Protein AF-A0A091DVN7-F1 (afdb_monomer_lite)

Radius of gyration: 21.63 Å; chains: 1; bounding box: 46×26×59 Å

pLDDT: mean 76.1, std 12.46, range [51.66, 95.12]

Foldseek 3Di:
DDPVQLLVQCADPPNLVSPQVSCCVVPVDHDDSVRSQVVQVVQVPVPPSGAHSVSVVVVVVVVVPVPPPPDPDPDPDQDPVNVVVVVVVVD

Organism: Fukomys damarensis (NCBI:txid885580)

Secondary structure (DSSP, 8-state):
--HHHHHHHHTSSSHHHHHHHHHHHHHS----HHHHHHHHHHH-SS-SSS--HHHHHHHHHHHHHTT--S---S-SSPPHHHHHHHHHH--

InterPro domains:
  IPR002048 EF-hand domain [PF13499] (18-61)
  IPR002048 EF-hand domain [PS50222] (31-66)
  IPR011992 EF-hand domain pair [SSF47473] (17-60)
  IPR018247 EF-Hand 1, calcium-binding site [PS00018] (44-56)
  IPR039800 Calcium uptake protein 1/2/3 [PTHR12294] (16-90)

Sequence (91 aa):
MTPYDFILAVTTDEPKYEFKRAVYVATGLKLSPHLVNTVFKIFDVDKDDQLSYKEFIGIMKDRLHRGFRGYKTVQKYPTFKSCLKKELHSR

Structure (mmCIF, N/CA/C/O backbone):
data_AF-A0A091DVN7-F1
#
_entry.id   AF-A0A091DVN7-F1
#
loop_
_atom_site.group_PDB
_atom_site.id
_atom_site.type_symbol
_atom_site.label_atom_id
_atom_site.label_alt_id
_atom_site.label_comp_id
_atom_site.label_asym_id
_atom_site.label_entity_id
_atom_site.label_seq_id
_atom_site.pdbx_PDB_ins_code
_atom_site.Cartn_x
_atom_site.Cartn_y
_atom_site.Cartn_z
_atom_site.occupancy
_atom_site.B_iso_or_equiv
_atom_site.auth_seq_id
_atom_site.auth_comp_id
_atom_site.auth_asym_id
_atom_site.auth_atom_id
_atom_site.pdbx_PDB_model_num
ATOM 1 N N . MET A 1 1 ? -7.269 14.175 1.863 1.00 55.41 1 MET A N 1
ATOM 2 C CA . MET A 1 1 ? -6.220 13.148 1.997 1.00 55.41 1 MET A CA 1
ATOM 3 C C . MET A 1 1 ? -5.364 13.225 0.754 1.00 55.41 1 MET A C 1
ATOM 5 O O . MET A 1 1 ? -5.879 13.014 -0.339 1.00 55.41 1 MET A O 1
ATOM 9 N N . THR A 1 2 ? -4.121 13.662 0.903 1.00 73.06 2 THR A N 1
ATOM 10 C CA . THR A 1 2 ? -3.168 13.721 -0.205 1.00 73.06 2 THR A CA 1
ATOM 11 C C . THR A 1 2 ? -2.634 12.312 -0.507 1.00 73.06 2 THR A C 1
ATOM 13 O O . THR A 1 2 ? -2.727 11.425 0.346 1.00 73.06 2 THR A O 1
ATOM 16 N N . PRO A 1 3 ? -2.061 12.063 -1.698 1.00 69.44 3 PRO A N 1
ATOM 17 C CA . PRO A 1 3 ? -1.407 10.787 -1.997 1.00 69.44 3 PRO A CA 1
ATOM 18 C C . PRO A 1 3 ? -0.288 10.428 -1.004 1.00 69.44 3 PRO A C 1
ATOM 20 O O . PRO A 1 3 ? -0.094 9.253 -0.705 1.00 69.44 3 PRO A O 1
ATOM 23 N N . TYR A 1 4 ? 0.408 11.433 -0.460 1.00 64.44 4 TYR A N 1
ATOM 24 C CA . TYR A 1 4 ? 1.444 11.248 0.558 1.00 64.44 4 TYR A CA 1
ATOM 25 C C . TYR A 1 4 ? 0.866 10.773 1.894 1.00 64.44 4 TYR A C 1
ATOM 27 O O . TYR A 1 4 ? 1.438 9.873 2.503 1.00 64.44 4 TYR A O 1
ATOM 35 N N . ASP A 1 5 ? -0.296 11.297 2.299 1.00 65.50 5 ASP A N 1
ATOM 36 C CA . ASP A 1 5 ? -0.982 10.850 3.519 1.00 65.50 5 ASP A CA 1
ATOM 37 C C . ASP A 1 5 ? -1.399 9.376 3.418 1.00 65.50 5 ASP A C 1
ATOM 39 O O . ASP A 1 5 ? -1.288 8.637 4.390 1.00 65.50 5 ASP A O 1
ATOM 43 N N . PHE A 1 6 ? -1.842 8.930 2.233 1.00 66.44 6 PHE A N 1
ATOM 44 C CA . PHE A 1 6 ? -2.201 7.527 1.991 1.00 66.44 6 PHE A CA 1
ATOM 45 C C . PHE A 1 6 ? -0.983 6.613 2.148 1.00 66.44 6 PHE A C 1
ATOM 47 O O . PHE A 1 6 ? -1.060 5.570 2.787 1.00 66.44 6 PHE A O 1
ATOM 54 N N . ILE A 1 7 ? 0.143 6.998 1.550 1.00 66.25 7 ILE A N 1
ATOM 55 C CA . ILE A 1 7 ? 1.375 6.210 1.587 1.00 66.25 7 ILE A CA 1
ATOM 56 C C . ILE A 1 7 ? 1.906 6.099 3.015 1.00 66.25 7 ILE A C 1
ATOM 58 O O . ILE A 1 7 ? 2.213 4.994 3.449 1.00 66.25 7 ILE A O 1
ATOM 62 N N . LEU A 1 8 ? 1.979 7.221 3.737 1.00 65.75 8 LEU A N 1
ATOM 63 C CA . LEU A 1 8 ? 2.500 7.243 5.100 1.00 65.75 8 LEU A CA 1
ATOM 64 C C . LEU A 1 8 ? 1.657 6.352 6.017 1.00 65.75 8 LEU A C 1
ATOM 66 O O . LEU A 1 8 ? 2.210 5.565 6.776 1.00 65.75 8 LEU A O 1
ATOM 70 N N . ALA A 1 9 ? 0.331 6.431 5.878 1.00 63.50 9 ALA A N 1
ATOM 71 C CA . ALA A 1 9 ? -0.626 5.624 6.621 1.00 63.50 9 ALA A CA 1
ATOM 72 C C . ALA A 1 9 ? -0.368 4.115 6.439 1.00 63.50 9 ALA A C 1
ATOM 74 O O . ALA A 1 9 ? -0.338 3.369 7.407 1.00 63.50 9 ALA A O 1
ATOM 75 N N . VAL A 1 10 ? -0.100 3.648 5.218 1.00 63.41 10 VAL A N 1
ATOM 76 C CA . VAL A 1 10 ? 0.131 2.213 4.961 1.00 63.41 10 VAL A CA 1
ATOM 77 C C . VAL A 1 10 ? 1.471 1.704 5.524 1.00 63.41 10 VAL A C 1
ATOM 79 O O . VAL A 1 10 ? 1.640 0.497 5.659 1.00 63.41 10 VAL A O 1
ATOM 82 N N . THR A 1 11 ? 2.399 2.597 5.888 1.00 60.75 11 THR A N 1
ATOM 83 C CA . THR A 1 11 ? 3.778 2.257 6.292 1.00 60.75 11 THR A CA 1
ATOM 84 C C . THR A 1 11 ? 4.103 2.455 7.786 1.00 60.75 11 THR A C 1
ATOM 86 O O . THR A 1 11 ? 5.276 2.406 8.144 1.00 60.75 11 THR A O 1
ATOM 89 N N . THR A 1 12 ? 3.123 2.731 8.659 1.00 63.53 12 THR A N 1
ATOM 90 C CA . THR A 1 12 ? 3.327 2.905 10.121 1.00 63.53 12 THR A CA 1
ATOM 91 C C . THR A 1 12 ? 3.102 1.610 10.913 1.00 63.53 12 THR A C 1
ATOM 93 O O . THR A 1 12 ? 2.571 0.653 10.364 1.00 63.53 12 THR A O 1
ATOM 96 N N . ASP A 1 13 ? 3.444 1.606 12.215 1.00 56.22 13 ASP A N 1
ATOM 97 C CA . ASP A 1 13 ? 3.335 0.468 13.161 1.00 56.22 13 ASP A CA 1
ATOM 98 C C . ASP A 1 13 ? 1.943 -0.207 13.239 1.00 56.22 13 ASP A C 1
ATOM 100 O O . ASP A 1 13 ? 1.830 -1.331 13.719 1.00 56.22 13 ASP A O 1
ATOM 104 N N . GLU A 1 14 ? 0.884 0.430 12.721 1.00 67.06 14 GLU A N 1
ATOM 105 C CA . GLU A 1 14 ? -0.468 -0.144 12.590 1.00 67.06 14 GLU A CA 1
ATOM 106 C C . GLU A 1 14 ? -0.928 -0.208 11.114 1.00 67.06 14 GLU A C 1
ATOM 108 O O . GLU A 1 14 ? -1.964 0.363 10.731 1.00 67.06 14 GLU A O 1
ATOM 113 N N . PRO A 1 15 ? -0.194 -0.926 10.242 1.00 70.81 15 PRO A N 1
ATOM 114 C CA . PRO A 1 15 ? -0.302 -0.760 8.792 1.00 70.81 15 PRO A CA 1
ATOM 115 C C . PRO A 1 15 ? -1.649 -1.259 8.250 1.00 70.81 15 PRO A C 1
ATOM 117 O O . PRO A 1 15 ? -2.198 -0.714 7.291 1.00 70.81 15 PRO A O 1
ATOM 120 N N . LYS A 1 16 ? -2.251 -2.269 8.893 1.00 77.88 16 LYS A N 1
ATOM 121 C CA . LYS A 1 16 ? -3.542 -2.853 8.481 1.00 77.88 16 LYS A CA 1
ATOM 122 C C . LYS A 1 16 ? -4.725 -1.933 8.801 1.00 77.88 16 LYS A C 1
ATOM 124 O O . LYS A 1 16 ? -5.670 -1.854 8.007 1.00 77.88 16 LYS A O 1
ATOM 129 N N . TYR A 1 17 ? -4.693 -1.237 9.941 1.00 83.31 17 TYR A N 1
ATOM 130 C CA . TYR A 1 17 ? -5.738 -0.279 10.318 1.00 83.31 17 TYR A CA 1
ATOM 131 C C . TYR A 1 17 ? -5.708 0.939 9.398 1.00 83.31 17 TYR A C 1
ATOM 133 O O . TYR A 1 17 ? -6.734 1.323 8.827 1.00 83.31 17 TYR A O 1
ATOM 141 N N . GLU A 1 18 ? -4.522 1.500 9.203 1.00 81.69 18 GLU A N 1
ATOM 142 C CA . GLU A 1 18 ? -4.346 2.683 8.380 1.00 81.69 18 GLU A CA 1
ATOM 143 C C . GLU A 1 18 ? -4.584 2.391 6.891 1.00 81.69 18 GLU A C 1
ATOM 145 O O . GLU A 1 18 ? -5.289 3.155 6.233 1.00 81.69 18 GLU A O 1
ATOM 150 N N . PHE A 1 19 ? -4.176 1.228 6.369 1.00 83.38 19 PHE A N 1
ATOM 151 C CA . PHE A 1 19 ? -4.583 0.782 5.029 1.00 83.38 19 PHE A CA 1
ATOM 152 C C . PHE A 1 19 ? -6.108 0.719 4.879 1.00 83.38 19 PHE A C 1
ATOM 154 O O . PHE A 1 19 ? -6.674 1.234 3.910 1.00 83.38 19 PHE A O 1
ATOM 161 N N . LYS A 1 20 ? -6.810 0.130 5.854 1.00 86.94 20 LYS A N 1
ATOM 162 C CA . LYS A 1 20 ? -8.277 0.050 5.844 1.00 86.94 20 LYS A CA 1
ATOM 163 C C . LYS A 1 20 ? -8.920 1.440 5.859 1.00 86.94 20 LYS A C 1
ATOM 165 O O . LYS A 1 20 ? -9.890 1.671 5.132 1.00 86.94 20 LYS A O 1
ATOM 170 N N . ARG A 1 21 ? -8.386 2.364 6.661 1.00 86.00 21 ARG A N 1
ATOM 171 C CA . ARG A 1 21 ? -8.838 3.758 6.725 1.00 86.00 21 ARG A CA 1
ATOM 172 C C . ARG A 1 21 ? -8.592 4.480 5.404 1.00 86.00 21 ARG A C 1
ATOM 174 O O . ARG A 1 21 ? -9.499 5.132 4.893 1.00 86.00 21 ARG A O 1
ATOM 181 N N . ALA A 1 22 ? -7.407 4.325 4.829 1.00 83.06 22 ALA A N 1
ATOM 182 C CA . ALA A 1 22 ? -7.020 4.962 3.584 1.00 83.06 22 ALA A CA 1
ATOM 183 C C . ALA A 1 22 ? -7.903 4.485 2.414 1.00 83.06 22 ALA A C 1
ATOM 185 O O . ALA A 1 22 ? -8.411 5.307 1.648 1.00 83.06 22 ALA A O 1
ATOM 186 N N . VAL A 1 23 ? -8.200 3.180 2.328 1.00 85.19 23 VAL A N 1
ATOM 187 C CA . VAL A 1 23 ? -9.162 2.634 1.352 1.00 85.19 23 VAL A CA 1
ATOM 188 C C . VAL A 1 23 ? -10.560 3.220 1.553 1.00 85.19 23 VAL A C 1
ATOM 190 O O . VAL A 1 23 ? -11.191 3.626 0.575 1.00 85.19 23 VAL A O 1
ATOM 193 N N . TYR A 1 24 ? -11.040 3.307 2.797 1.00 89.94 24 TYR A N 1
ATOM 194 C CA . TYR A 1 24 ? -12.349 3.891 3.090 1.00 89.94 24 TYR A CA 1
ATOM 195 C C . TYR A 1 24 ? -12.430 5.360 2.665 1.00 89.94 24 TYR A C 1
ATOM 197 O O . TYR A 1 24 ? -13.395 5.754 2.019 1.00 89.94 24 TYR A O 1
ATOM 205 N N . VAL A 1 25 ? -11.406 6.162 2.957 1.00 86.62 25 VAL A N 1
ATOM 206 C CA . VAL A 1 25 ? -11.373 7.577 2.560 1.00 86.62 25 VAL A CA 1
ATOM 207 C C . VAL A 1 25 ? -11.289 7.735 1.039 1.00 86.62 25 VAL A C 1
ATOM 209 O O . VAL A 1 25 ? -11.928 8.625 0.486 1.00 86.62 25 VAL A O 1
ATOM 212 N N . ALA A 1 26 ? -10.527 6.881 0.352 1.00 82.25 26 ALA A N 1
ATOM 213 C CA . ALA A 1 26 ? -10.339 6.971 -1.096 1.00 82.25 26 ALA A CA 1
ATOM 214 C C . ALA A 1 26 ? -11.538 6.454 -1.913 1.00 82.25 26 ALA A C 1
ATOM 216 O O . ALA A 1 26 ? -11.746 6.908 -3.035 1.00 82.25 26 ALA A O 1
ATOM 217 N N . THR A 1 27 ? -12.301 5.489 -1.388 1.00 86.50 27 THR A N 1
ATOM 218 C CA . THR A 1 27 ? -13.315 4.747 -2.171 1.00 86.50 27 THR A CA 1
ATOM 219 C C . THR A 1 27 ? -14.710 4.720 -1.547 1.00 86.50 27 THR A C 1
ATOM 221 O O .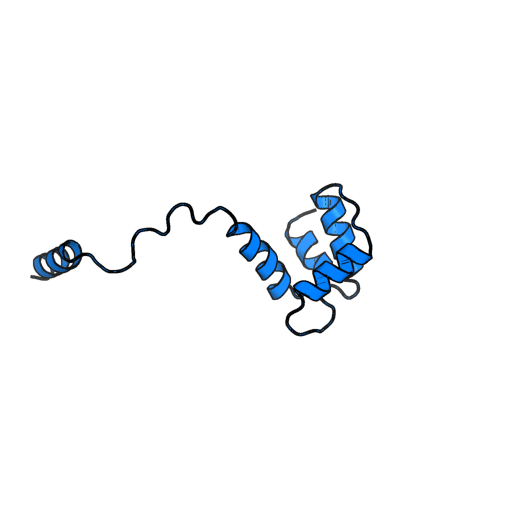 THR A 1 27 ? -15.661 4.308 -2.204 1.00 86.50 27 THR A O 1
ATOM 224 N N . GLY A 1 28 ? -14.853 5.102 -0.275 1.00 91.44 28 GLY A N 1
ATOM 225 C CA . GLY A 1 28 ? -16.084 4.942 0.506 1.00 91.44 28 GLY A CA 1
ATOM 226 C C . GLY A 1 28 ? -16.370 3.503 0.963 1.00 91.44 28 GLY A C 1
ATOM 227 O O . GLY A 1 28 ? -17.355 3.265 1.661 1.00 91.44 28 GLY A O 1
ATOM 228 N N . LEU A 1 29 ? -15.527 2.527 0.604 1.00 92.62 29 LEU A N 1
ATOM 229 C CA . LEU A 1 29 ? -15.7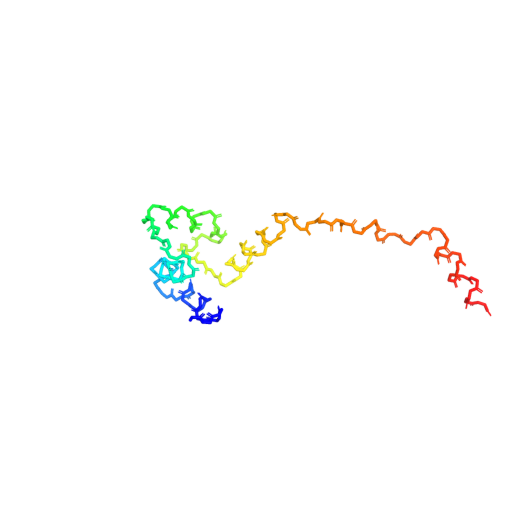58 1.113 0.900 1.00 92.62 29 LEU A CA 1
ATOM 230 C C . LEU A 1 29 ? -15.178 0.703 2.256 1.00 92.62 29 LEU A C 1
ATOM 232 O O . LEU A 1 29 ? -14.032 1.005 2.590 1.00 92.62 29 LEU A O 1
ATOM 236 N N . LYS A 1 30 ? -15.958 -0.056 3.032 1.00 92.75 30 LYS A N 1
ATOM 237 C CA . LYS A 1 30 ? -15.502 -0.671 4.287 1.00 92.75 30 LYS A CA 1
ATOM 238 C C . LYS A 1 30 ? -15.039 -2.098 4.023 1.00 92.75 30 LYS A C 1
ATOM 240 O O . LYS A 1 30 ? -15.853 -2.982 3.774 1.00 92.75 30 LYS A O 1
ATOM 245 N N . LEU A 1 31 ? -13.733 -2.331 4.112 1.00 92.19 31 LEU A N 1
ATOM 246 C CA . LEU A 1 31 ? -13.174 -3.673 3.958 1.00 92.19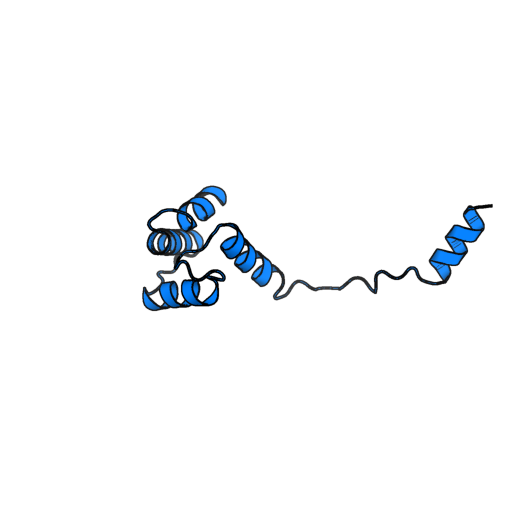 31 LEU A CA 1
ATOM 247 C C . LEU A 1 31 ? -13.364 -4.522 5.224 1.00 92.19 31 LEU A C 1
ATOM 249 O O . LEU A 1 31 ? -13.243 -4.027 6.353 1.00 92.19 31 LEU A O 1
ATOM 253 N N . SER A 1 32 ? -13.624 -5.819 5.037 1.00 95.12 32 SER A N 1
ATOM 254 C CA . SER A 1 32 ? -13.635 -6.784 6.139 1.00 95.12 32 SER A CA 1
ATOM 255 C C . SER A 1 32 ? -12.201 -7.074 6.616 1.00 95.12 32 SER A C 1
ATOM 257 O O . SER A 1 32 ? -11.268 -7.005 5.810 1.00 95.12 32 SER A O 1
ATOM 259 N N . PRO A 1 33 ? -11.988 -7.428 7.899 1.00 91.94 33 PRO A N 1
ATOM 260 C CA . PRO A 1 33 ? -10.657 -7.786 8.401 1.00 91.94 33 PRO A CA 1
ATOM 261 C C . PRO A 1 33 ? -10.007 -8.924 7.607 1.00 91.94 33 PRO A C 1
ATOM 263 O O . PRO A 1 33 ? -8.813 -8.891 7.331 1.00 91.94 33 PRO A O 1
ATOM 266 N N . HIS A 1 34 ? -10.807 -9.906 7.180 1.00 93.62 34 HIS A N 1
ATOM 267 C CA . HIS A 1 34 ? -10.322 -11.026 6.380 1.00 93.62 34 HIS A CA 1
ATOM 268 C C . HIS A 1 34 ? -9.801 -10.573 5.009 1.00 93.62 34 HIS A C 1
ATOM 270 O O . HIS A 1 34 ? -8.742 -11.023 4.588 1.00 93.62 34 HIS A O 1
ATOM 276 N N . LEU A 1 35 ? -10.485 -9.631 4.347 1.00 92.06 35 LEU A N 1
ATOM 277 C CA . LEU A 1 35 ? -10.022 -9.048 3.083 1.00 92.06 35 LEU A CA 1
ATOM 278 C C . LEU A 1 35 ? -8.689 -8.315 3.246 1.00 92.06 35 LEU A C 1
ATOM 280 O O . LEU A 1 35 ? -7.787 -8.522 2.441 1.00 92.06 35 LEU A O 1
ATOM 284 N N . VAL A 1 36 ? -8.554 -7.498 4.294 1.00 90.31 36 VAL A N 1
ATOM 285 C CA . VAL A 1 36 ? -7.303 -6.778 4.583 1.00 90.31 36 VAL A CA 1
ATOM 286 C C . VAL A 1 36 ? -6.160 -7.767 4.814 1.00 90.31 36 VAL A C 1
ATOM 288 O O . VAL A 1 36 ? -5.109 -7.644 4.194 1.00 90.31 36 VAL A O 1
ATOM 291 N N . ASN A 1 37 ? -6.391 -8.803 5.623 1.00 89.31 37 ASN A N 1
ATOM 292 C CA . ASN A 1 37 ? -5.389 -9.833 5.889 1.00 89.31 37 ASN A CA 1
ATOM 293 C C . ASN A 1 37 ? -4.974 -10.590 4.623 1.00 89.31 37 ASN A C 1
ATOM 295 O O . ASN A 1 37 ? -3.789 -10.828 4.411 1.00 89.31 37 ASN A O 1
ATOM 299 N N . THR A 1 38 ? -5.932 -10.958 3.774 1.00 90.25 38 THR A N 1
ATOM 300 C CA . THR A 1 38 ? -5.648 -11.646 2.511 1.00 90.25 38 THR A CA 1
ATOM 301 C C . THR A 1 38 ? -4.850 -10.763 1.556 1.00 90.25 38 THR A C 1
ATOM 303 O O . THR A 1 38 ? -3.925 -11.252 0.920 1.00 90.25 38 THR A O 1
ATOM 306 N N . VAL A 1 39 ? -5.155 -9.464 1.476 1.00 87.00 39 VAL A N 1
ATOM 307 C CA . VAL A 1 39 ? -4.384 -8.514 0.658 1.00 87.00 39 VAL A CA 1
ATOM 308 C C . VAL A 1 39 ? -2.935 -8.434 1.136 1.00 87.00 39 VAL A C 1
ATOM 310 O O . VAL A 1 39 ? -2.040 -8.591 0.313 1.00 87.00 39 VAL A O 1
ATOM 313 N N . PHE A 1 40 ? -2.700 -8.264 2.441 1.00 87.38 40 PHE A N 1
ATOM 314 C CA . PHE A 1 40 ? -1.340 -8.212 2.993 1.00 87.38 40 PHE A CA 1
ATOM 315 C C . PHE A 1 40 ? -0.575 -9.502 2.679 1.00 87.38 40 PHE A C 1
ATOM 317 O O . PHE A 1 40 ? 0.468 -9.441 2.047 1.00 87.38 40 PHE A O 1
ATOM 324 N N . LYS A 1 41 ? -1.160 -10.677 2.939 1.00 88.00 41 LYS A N 1
ATOM 325 C CA . LYS A 1 41 ? -0.520 -11.973 2.640 1.00 88.00 41 LYS A CA 1
ATOM 326 C C . LYS A 1 41 ? -0.179 -12.210 1.167 1.00 88.00 41 LYS A C 1
ATOM 328 O O . LYS A 1 41 ? 0.688 -13.024 0.872 1.00 88.00 41 LYS A O 1
ATOM 333 N N . ILE A 1 42 ? -0.912 -11.596 0.239 1.00 86.75 42 ILE A N 1
ATOM 334 C CA . ILE A 1 42 ? -0.667 -11.760 -1.201 1.00 86.75 42 ILE A CA 1
ATOM 335 C C . ILE A 1 42 ? 0.505 -10.892 -1.669 1.00 86.75 42 ILE A C 1
ATOM 337 O O . ILE A 1 42 ? 1.185 -11.267 -2.624 1.00 86.75 42 ILE A O 1
ATOM 341 N N . PHE A 1 43 ? 0.701 -9.724 -1.057 1.00 83.19 43 PHE A N 1
ATOM 342 C CA . PHE A 1 43 ? 1.621 -8.703 -1.561 1.00 83.19 43 PHE A CA 1
ATOM 343 C C . PHE A 1 43 ? 2.843 -8.444 -0.679 1.00 83.19 43 PHE A C 1
ATOM 345 O O . PHE A 1 43 ? 3.751 -7.758 -1.139 1.00 83.19 43 PHE A O 1
ATOM 352 N N . ASP A 1 44 ? 2.861 -9.005 0.525 1.00 88.06 44 ASP A N 1
ATOM 353 C CA . ASP A 1 44 ? 4.011 -9.104 1.417 1.00 88.06 44 ASP A CA 1
ATOM 354 C C . ASP A 1 44 ? 5.022 -10.115 0.838 1.00 88.06 44 ASP A C 1
ATOM 356 O O . ASP A 1 44 ? 4.773 -11.327 0.784 1.00 88.06 44 ASP A O 1
ATOM 360 N N . VAL A 1 45 ? 6.123 -9.600 0.285 1.00 85.81 45 VAL A N 1
ATOM 361 C CA . VAL A 1 45 ? 7.125 -10.397 -0.437 1.00 85.81 45 VAL A CA 1
ATOM 362 C C . VAL A 1 45 ? 8.164 -10.963 0.523 1.00 85.81 45 VAL A C 1
ATOM 364 O O . VAL A 1 45 ? 8.622 -12.094 0.326 1.00 85.81 45 VAL A O 1
ATOM 367 N N . ASP A 1 46 ? 8.558 -10.183 1.527 1.00 88.19 46 ASP A N 1
ATOM 368 C CA . ASP A 1 46 ? 9.579 -10.550 2.509 1.00 88.19 46 ASP A CA 1
ATOM 369 C C . ASP A 1 46 ? 9.015 -11.238 3.764 1.00 88.19 46 ASP A C 1
ATOM 371 O O . ASP A 1 46 ? 9.785 -11.843 4.515 1.00 88.19 46 ASP A O 1
ATOM 375 N N . LYS A 1 47 ? 7.686 -11.321 3.881 1.00 87.44 47 LYS A N 1
ATOM 376 C CA . LYS A 1 47 ? 6.920 -12.034 4.914 1.00 87.44 47 LYS A CA 1
ATOM 377 C C . LYS A 1 47 ? 7.049 -11.404 6.295 1.00 87.44 47 LYS A C 1
ATOM 379 O O . LYS A 1 47 ? 7.103 -12.131 7.292 1.00 87.44 47 LYS A O 1
ATOM 384 N N . ASP A 1 48 ? 7.114 -10.080 6.349 1.00 87.50 48 ASP A N 1
ATOM 385 C CA . ASP A 1 48 ? 7.201 -9.321 7.596 1.00 87.50 48 ASP A CA 1
ATOM 386 C C . ASP A 1 48 ? 5.827 -8.925 8.180 1.00 87.50 48 ASP A C 1
ATOM 388 O O . ASP A 1 48 ? 5.759 -8.277 9.227 1.00 87.50 48 ASP A O 1
ATOM 392 N N . ASP A 1 49 ? 4.730 -9.371 7.550 1.00 82.56 49 ASP A N 1
ATOM 393 C CA . ASP A 1 49 ? 3.336 -9.050 7.883 1.00 82.56 49 ASP A CA 1
ATOM 394 C C . ASP A 1 49 ? 2.956 -7.565 7.689 1.00 82.56 49 ASP A C 1
ATOM 396 O O . ASP A 1 49 ? 1.855 -7.140 8.085 1.00 82.56 49 ASP A O 1
ATOM 400 N N . GLN A 1 50 ? 3.818 -6.789 7.029 1.00 82.31 50 GLN A N 1
ATOM 401 C CA . GLN A 1 50 ? 3.626 -5.388 6.674 1.00 82.31 50 GLN A CA 1
ATOM 402 C C . GLN A 1 50 ? 3.587 -5.200 5.149 1.00 82.31 50 GLN A C 1
ATOM 404 O O . GLN A 1 50 ? 3.581 -6.141 4.361 1.00 82.31 50 GLN A O 1
ATOM 409 N N . LEU A 1 51 ? 3.416 -3.948 4.719 1.00 81.75 51 LEU A N 1
ATOM 410 C CA . LEU A 1 51 ? 3.539 -3.563 3.317 1.00 81.75 51 LEU A CA 1
ATOM 411 C C . LEU A 1 51 ? 4.441 -2.342 3.244 1.00 81.75 51 LEU A C 1
ATOM 413 O O . LEU A 1 51 ? 4.006 -1.208 3.458 1.00 81.75 51 LEU A O 1
ATOM 417 N N . SER A 1 52 ? 5.703 -2.567 2.902 1.00 82.69 52 SER A N 1
ATOM 418 C CA . SER A 1 52 ? 6.639 -1.479 2.665 1.00 82.69 52 SER A CA 1
ATOM 419 C C . SER A 1 52 ? 6.161 -0.585 1.515 1.00 82.69 52 SER A C 1
ATOM 421 O O . SER A 1 52 ? 5.432 -0.998 0.605 1.00 82.69 52 SER A O 1
ATOM 423 N N . TYR A 1 53 ? 6.644 0.660 1.481 1.00 77.62 53 TYR A N 1
ATOM 424 C CA . TYR A 1 53 ? 6.369 1.585 0.376 1.00 77.62 53 TYR A CA 1
ATOM 425 C C . TYR A 1 53 ? 6.663 0.969 -1.005 1.00 77.62 53 TYR A C 1
ATOM 427 O O . TYR A 1 53 ? 5.929 1.189 -1.972 1.00 77.62 53 TYR A O 1
ATOM 435 N N . LYS A 1 54 ? 7.738 0.176 -1.102 1.00 81.81 54 LYS A N 1
ATOM 436 C CA . LYS A 1 54 ? 8.163 -0.480 -2.342 1.00 81.81 54 LYS A CA 1
ATOM 437 C C . LYS A 1 54 ? 7.155 -1.534 -2.794 1.00 81.81 54 LYS A C 1
ATOM 439 O O . LYS A 1 54 ? 6.840 -1.583 -3.984 1.00 81.81 54 LYS A O 1
ATOM 444 N N . GLU A 1 55 ? 6.650 -2.343 -1.870 1.00 84.88 55 GLU A N 1
ATOM 445 C CA . GLU A 1 55 ? 5.636 -3.360 -2.151 1.00 84.88 55 GLU A CA 1
ATOM 446 C C . GLU A 1 55 ? 4.317 -2.701 -2.525 1.00 84.88 55 GLU A C 1
ATOM 448 O O . GLU A 1 55 ? 3.777 -2.978 -3.596 1.00 84.88 55 GLU A O 1
ATOM 453 N N . PHE A 1 56 ? 3.868 -1.725 -1.735 1.00 79.56 56 PHE A N 1
ATOM 454 C CA . PHE A 1 56 ? 2.637 -0.987 -1.993 1.00 79.56 56 PHE A CA 1
ATOM 455 C C . PHE A 1 56 ? 2.632 -0.297 -3.371 1.00 79.56 56 PHE A C 1
ATOM 457 O O . PHE A 1 56 ? 1.700 -0.462 -4.164 1.00 79.56 56 PHE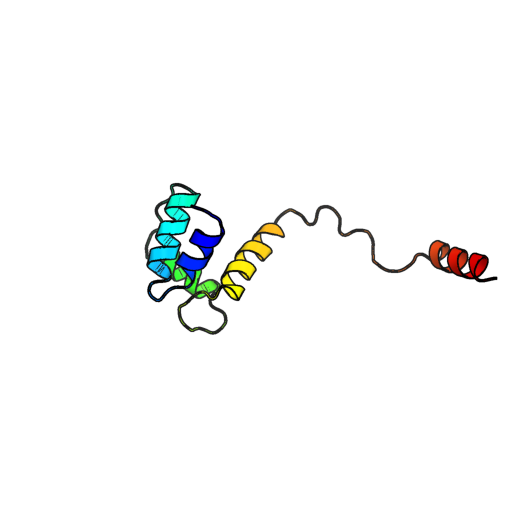 A O 1
ATOM 464 N N . ILE A 1 57 ? 3.698 0.430 -3.725 1.00 77.88 57 ILE A N 1
ATOM 465 C CA . ILE A 1 57 ? 3.825 1.036 -5.061 1.00 77.88 57 ILE A CA 1
ATOM 466 C C . ILE A 1 57 ? 3.963 -0.027 -6.154 1.00 77.88 57 ILE A C 1
ATOM 468 O O . ILE A 1 57 ? 3.467 0.181 -7.265 1.00 77.88 57 ILE A O 1
ATOM 472 N N . GLY A 1 58 ? 4.595 -1.165 -5.859 1.00 78.81 58 GLY A N 1
ATOM 473 C CA . GLY A 1 58 ? 4.624 -2.332 -6.738 1.00 78.81 58 GLY A CA 1
ATOM 474 C C . GLY A 1 58 ? 3.218 -2.796 -7.127 1.00 78.81 58 GLY A C 1
ATOM 475 O O . GLY A 1 58 ? 2.937 -2.945 -8.317 1.00 78.81 58 GLY A O 1
ATOM 476 N N . ILE A 1 59 ? 2.308 -2.911 -6.153 1.00 77.38 59 ILE A N 1
ATOM 477 C CA . ILE A 1 59 ? 0.892 -3.258 -6.370 1.00 77.38 59 ILE A CA 1
ATOM 478 C C . ILE A 1 59 ? 0.214 -2.233 -7.283 1.00 77.38 59 ILE A C 1
ATOM 480 O O . ILE A 1 59 ? -0.407 -2.594 -8.288 1.00 77.38 59 ILE A O 1
ATOM 484 N N . MET A 1 60 ? 0.332 -0.946 -6.943 1.00 75.44 60 MET A N 1
ATOM 485 C CA . MET A 1 60 ? -0.342 0.134 -7.671 1.00 75.44 60 MET A CA 1
ATOM 486 C C . MET A 1 60 ? 0.159 0.233 -9.117 1.00 75.44 60 MET A C 1
ATOM 488 O O . MET A 1 60 ? -0.633 0.419 -10.042 1.00 75.44 60 MET A O 1
ATOM 492 N N . LYS A 1 61 ? 1.462 0.021 -9.341 1.00 72.94 61 LYS A N 1
ATOM 493 C CA . LYS A 1 61 ? 2.047 -0.053 -10.684 1.00 72.94 61 LYS A CA 1
ATOM 494 C C . LYS A 1 61 ? 1.592 -1.296 -11.441 1.00 72.94 61 LYS A C 1
ATOM 496 O O . LYS A 1 61 ? 1.254 -1.165 -12.612 1.00 72.94 61 LYS A O 1
ATOM 501 N N . ASP A 1 62 ? 1.547 -2.481 -10.830 1.00 69.75 62 ASP A N 1
ATOM 502 C CA . ASP A 1 62 ? 1.043 -3.694 -11.500 1.00 69.75 62 ASP A CA 1
ATOM 503 C C . ASP A 1 62 ? -0.394 -3.491 -12.005 1.00 69.75 62 ASP A C 1
ATOM 505 O O . ASP A 1 62 ? -0.728 -3.848 -13.136 1.00 69.75 62 ASP A O 1
ATOM 509 N N . ARG A 1 63 ? -1.234 -2.822 -11.205 1.00 67.31 63 ARG A N 1
ATOM 510 C CA . ARG A 1 63 ? -2.617 -2.499 -11.580 1.00 67.31 63 ARG A CA 1
ATOM 511 C C . ARG A 1 63 ? -2.722 -1.485 -12.720 1.00 67.31 63 ARG A C 1
ATOM 513 O O . ARG A 1 63 ? -3.548 -1.702 -13.600 1.00 67.31 63 ARG A O 1
ATOM 520 N N . LEU A 1 64 ? -1.862 -0.463 -12.782 1.00 61.62 64 LEU A N 1
ATOM 521 C CA . LEU A 1 64 ? -1.806 0.467 -13.927 1.00 61.62 64 LEU A CA 1
ATOM 522 C C . LEU A 1 64 ? -1.502 -0.245 -15.259 1.00 61.62 64 LEU A C 1
ATOM 524 O O . LEU A 1 64 ? -1.945 0.197 -16.318 1.00 61.62 64 LEU A O 1
ATOM 528 N N . HIS A 1 65 ? -0.781 -1.369 -15.226 1.00 58.78 65 HIS A N 1
ATOM 529 C CA . HIS A 1 65 ? -0.448 -2.135 -16.430 1.00 58.78 65 HIS A CA 1
ATOM 530 C C . HIS A 1 65 ? -1.544 -3.121 -16.868 1.00 58.78 65 HIS A C 1
ATOM 532 O O . HIS A 1 65 ? -1.487 -3.625 -17.995 1.00 58.78 65 HIS A O 1
ATOM 538 N N . ARG A 1 66 ? -2.567 -3.374 -16.040 1.00 64.75 66 ARG A N 1
ATOM 539 C CA . ARG A 1 66 ? -3.738 -4.188 -16.403 1.00 64.75 66 ARG A CA 1
ATOM 540 C C . ARG A 1 66 ? -4.730 -3.338 -17.205 1.00 64.75 66 ARG A C 1
ATOM 542 O O . ARG A 1 66 ? -5.736 -2.884 -16.682 1.00 64.75 66 ARG A O 1
ATOM 549 N N . GLY A 1 67 ? -4.410 -3.098 -18.478 1.00 58.06 67 GLY A N 1
ATOM 550 C CA . GLY A 1 67 ? -5.294 -2.414 -19.438 1.00 58.06 67 GLY A CA 1
ATOM 551 C C . GLY A 1 67 ? -4.613 -1.387 -20.350 1.00 58.06 67 GLY A C 1
ATOM 552 O O . GLY A 1 67 ? -5.155 -1.068 -21.400 1.00 58.06 67 GLY A O 1
ATOM 553 N N . PHE A 1 68 ? -3.400 -0.923 -20.015 1.00 53.38 68 PHE A N 1
ATOM 554 C CA . PHE A 1 68 ? -2.694 0.142 -20.751 1.00 53.38 68 PHE A CA 1
ATOM 555 C C . PHE A 1 68 ? -1.339 -0.269 -21.357 1.00 53.38 68 PHE A C 1
ATOM 557 O O . PHE A 1 68 ? -0.477 0.569 -21.603 1.00 53.38 68 PHE A O 1
ATOM 564 N N . ARG A 1 69 ? -1.160 -1.540 -21.744 1.00 56.81 69 ARG A N 1
ATOM 565 C CA . ARG A 1 69 ? -0.326 -1.833 -22.931 1.00 56.81 69 ARG A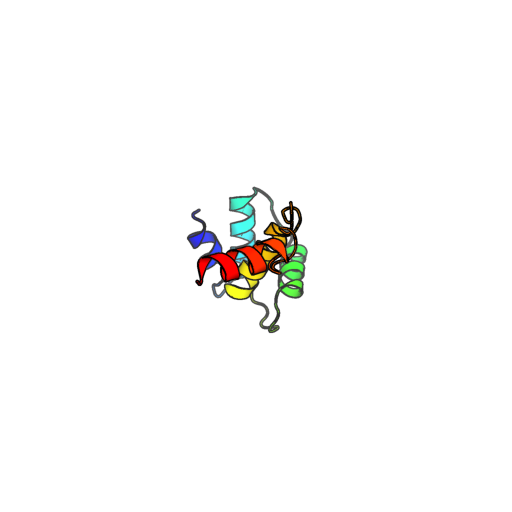 CA 1
ATOM 566 C C . ARG A 1 69 ? -1.169 -1.694 -24.204 1.00 56.81 69 ARG A C 1
ATOM 568 O O . ARG A 1 69 ? -1.175 -2.581 -25.050 1.00 56.81 69 ARG A O 1
ATOM 575 N N . GLY A 1 70 ? -1.866 -0.566 -24.346 1.00 55.50 70 GLY A N 1
ATOM 576 C CA . GLY A 1 70 ? -2.228 -0.065 -25.665 1.00 55.50 70 GLY A CA 1
ATOM 577 C C . GLY A 1 70 ? -0.919 0.239 -26.385 1.00 55.50 70 GLY A C 1
ATOM 578 O O . GLY A 1 70 ? -0.178 1.112 -25.954 1.00 55.50 70 GLY A O 1
ATOM 579 N N . TYR A 1 71 ? -0.596 -0.562 -27.401 1.00 52.88 71 TYR A N 1
ATOM 580 C CA . TYR A 1 71 ? 0.661 -0.520 -28.147 1.00 52.88 71 TYR A CA 1
ATOM 581 C C . TYR A 1 71 ? 1.923 -0.665 -27.276 1.00 52.88 71 TYR A C 1
ATOM 583 O O . TYR A 1 71 ? 2.541 0.304 -26.839 1.00 52.88 71 TYR A O 1
ATOM 591 N N . LYS A 1 72 ? 2.455 -1.895 -27.174 1.00 53.62 72 LYS A N 1
ATOM 592 C CA . LYS A 1 72 ? 3.919 -1.977 -27.274 1.00 53.62 72 LYS A CA 1
ATOM 593 C C . LYS A 1 72 ? 4.246 -1.322 -28.614 1.00 53.62 72 LYS A C 1
ATOM 595 O O . LYS A 1 72 ? 3.842 -1.849 -29.649 1.00 53.62 72 LYS A O 1
ATOM 600 N N . THR A 1 73 ? 4.900 -0.163 -28.599 1.00 55.03 73 THR A N 1
ATOM 601 C CA . THR A 1 73 ? 5.549 0.337 -29.803 1.00 55.03 73 THR A CA 1
ATOM 602 C C . THR A 1 73 ? 6.346 -0.825 -30.375 1.00 55.03 73 THR A C 1
ATOM 604 O O . THR A 1 73 ? 7.041 -1.552 -29.655 1.00 55.03 73 THR A O 1
ATOM 607 N N . VAL A 1 74 ? 6.096 -1.071 -31.656 1.00 54.75 74 VAL A N 1
ATOM 608 C CA . VAL A 1 74 ? 6.764 -2.077 -32.468 1.00 54.75 74 VAL A CA 1
ATOM 609 C C . VAL A 1 74 ? 8.250 -2.080 -32.119 1.00 54.75 74 VAL A C 1
ATOM 611 O O . VAL A 1 74 ? 8.855 -1.028 -31.930 1.00 54.75 74 VAL A O 1
ATOM 614 N N . GLN A 1 75 ? 8.763 -3.292 -31.943 1.00 54.00 75 GLN A N 1
ATOM 615 C CA . GLN A 1 75 ? 10.084 -3.649 -31.452 1.00 54.00 75 GLN A CA 1
ATOM 616 C C . GLN A 1 75 ? 11.172 -2.575 -31.602 1.00 54.00 75 GLN A C 1
ATOM 618 O O . GLN A 1 75 ? 11.413 -2.025 -32.672 1.00 54.00 75 GLN A O 1
ATOM 623 N N . LYS A 1 76 ? 11.904 -2.373 -30.505 1.00 56.84 76 LYS A N 1
ATOM 624 C CA . LYS A 1 76 ? 13.061 -1.484 -30.340 1.00 56.84 76 LYS A CA 1
ATOM 625 C C . LYS A 1 76 ? 14.317 -1.990 -31.082 1.00 56.84 76 LYS A C 1
ATOM 627 O O . LYS A 1 76 ? 15.420 -1.854 -30.562 1.00 56.84 76 LYS A 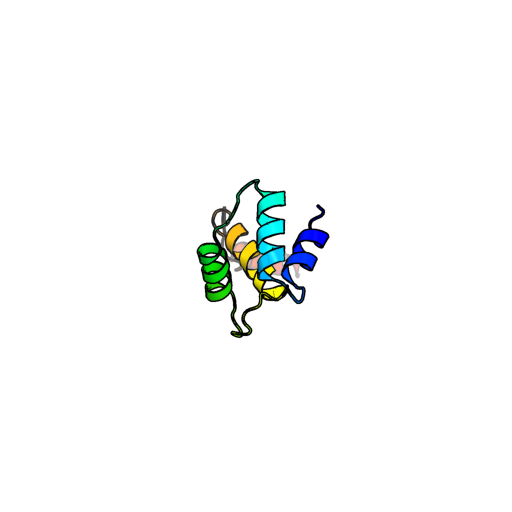O 1
ATOM 632 N N . TYR A 1 77 ? 14.159 -2.587 -32.265 1.00 61.81 77 TYR A N 1
ATOM 633 C CA . TYR A 1 77 ? 15.261 -2.867 -33.184 1.00 61.81 77 TYR A CA 1
ATOM 634 C C . TYR A 1 77 ? 15.232 -1.809 -34.288 1.00 61.81 77 TYR A C 1
ATOM 636 O O . TYR A 1 77 ? 14.165 -1.563 -34.859 1.00 61.81 77 TYR A O 1
ATOM 644 N N . PRO A 1 78 ? 16.357 -1.140 -34.591 1.00 64.88 78 PRO A N 1
ATOM 645 C CA . PRO A 1 78 ? 16.386 -0.217 -35.711 1.00 64.88 78 PRO A CA 1
ATOM 646 C C . PRO A 1 78 ? 16.054 -1.003 -36.981 1.00 64.88 78 PRO A C 1
ATOM 648 O O . PRO A 1 78 ? 16.674 -2.021 -37.283 1.00 64.88 78 PRO A O 1
ATOM 651 N N . THR A 1 79 ? 15.039 -0.554 -37.716 1.00 74.38 79 THR A N 1
ATOM 652 C CA . THR A 1 79 ? 14.728 -1.142 -39.019 1.00 74.38 79 THR A CA 1
ATOM 653 C C . THR A 1 79 ? 15.926 -0.952 -39.944 1.00 74.38 79 THR A C 1
ATOM 655 O O . THR A 1 79 ? 16.648 0.043 -39.840 1.00 74.38 79 THR A O 1
ATOM 658 N N . PHE A 1 80 ? 16.120 -1.869 -40.892 1.00 78.69 80 PHE A N 1
ATOM 659 C CA . PHE A 1 80 ? 17.193 -1.785 -41.890 1.00 78.69 80 PHE A CA 1
ATOM 660 C C . PHE A 1 80 ? 17.284 -0.392 -42.547 1.00 78.69 80 PHE A C 1
ATOM 662 O O . PHE A 1 80 ? 18.369 0.164 -42.704 1.00 78.69 80 PHE A O 1
ATOM 669 N N . LYS A 1 81 ? 16.128 0.238 -42.809 1.00 78.94 81 LYS A N 1
ATOM 670 C CA . LYS A 1 81 ? 16.020 1.606 -43.340 1.00 78.94 81 LYS A CA 1
ATOM 671 C C . LYS A 1 81 ? 16.616 2.671 -42.408 1.00 78.94 81 LYS A C 1
ATOM 673 O O . LYS A 1 81 ? 17.243 3.612 -42.886 1.00 78.94 81 LYS A O 1
ATOM 678 N N . SER A 1 82 ? 16.438 2.541 -41.092 1.00 79.19 82 SER A N 1
ATOM 679 C CA . SER A 1 82 ? 17.028 3.455 -40.104 1.00 79.19 82 SER A CA 1
ATOM 680 C C . SER A 1 82 ? 18.544 3.293 -40.002 1.00 79.19 82 SER A C 1
ATOM 682 O O . SER A 1 82 ? 19.234 4.293 -39.807 1.00 79.19 82 SER A O 1
ATOM 684 N N . CYS A 1 83 ? 19.055 2.064 -40.116 1.00 83.62 83 CYS A N 1
ATOM 685 C CA . CYS A 1 83 ? 20.494 1.796 -40.116 1.00 83.62 83 CYS A CA 1
ATOM 686 C C . CYS A 1 83 ? 21.157 2.381 -41.367 1.00 83.62 83 CYS A C 1
ATOM 688 O O . CYS A 1 83 ? 22.088 3.169 -41.246 1.00 83.62 83 CYS A O 1
ATOM 690 N N . LEU A 1 84 ? 20.605 2.094 -42.552 1.00 83.75 84 LEU A N 1
ATOM 691 C CA . LEU A 1 84 ? 21.092 2.655 -43.816 1.00 83.75 84 LEU A CA 1
ATOM 692 C C . LEU A 1 84 ? 21.085 4.183 -43.817 1.00 83.75 84 LEU A C 1
ATOM 694 O O . LEU A 1 84 ? 22.043 4.805 -44.263 1.00 83.75 84 LEU A O 1
ATOM 698 N N . LYS A 1 85 ? 20.017 4.803 -43.298 1.00 85.56 85 LYS A N 1
ATOM 699 C CA . LYS A 1 85 ? 19.940 6.263 -43.231 1.00 85.56 85 LYS A CA 1
ATOM 700 C C . LYS A 1 85 ? 21.066 6.833 -42.367 1.00 85.56 85 LYS A C 1
ATOM 702 O O . LYS A 1 85 ? 21.688 7.796 -42.792 1.00 85.56 85 LYS A O 1
ATOM 707 N N . LYS A 1 86 ? 21.351 6.251 -41.198 1.00 84.06 86 LYS A N 1
ATOM 708 C CA . LYS A 1 86 ? 22.470 6.699 -40.352 1.00 84.06 86 LYS A CA 1
ATOM 709 C C . LYS A 1 86 ? 23.817 6.583 -41.064 1.00 84.06 86 LYS A C 1
ATOM 711 O O . LYS A 1 86 ? 24.575 7.540 -41.028 1.00 84.06 86 LYS A O 1
ATOM 716 N N . GLU A 1 87 ? 24.066 5.470 -41.747 1.00 87.06 87 GLU A N 1
ATOM 717 C CA . GLU A 1 87 ? 25.330 5.246 -42.458 1.00 87.06 87 GLU A CA 1
ATOM 718 C C . GLU A 1 87 ? 25.553 6.270 -43.579 1.00 87.06 87 GLU A C 1
ATOM 720 O O . GLU A 1 87 ? 26.638 6.823 -43.726 1.00 87.06 87 GLU A O 1
ATOM 725 N N . LEU A 1 88 ? 24.492 6.596 -44.324 1.00 85.81 88 LEU A N 1
ATOM 726 C CA . LEU A 1 88 ? 24.550 7.584 -45.403 1.00 85.81 88 LEU A CA 1
ATOM 727 C C . LEU A 1 88 ? 24.769 9.022 -44.914 1.00 85.81 88 LEU A C 1
ATOM 729 O O . LEU A 1 88 ? 25.319 9.816 -45.663 1.00 85.81 88 LEU A O 1
ATOM 733 N N . HIS A 1 89 ? 24.332 9.365 -43.696 1.00 78.81 89 HIS A N 1
ATOM 734 C CA . HIS A 1 89 ? 24.538 10.700 -43.106 1.00 78.81 89 HIS A CA 1
ATOM 735 C C . HIS A 1 89 ? 25.824 10.785 -42.266 1.00 78.81 89 HIS A C 1
ATOM 737 O O . HIS A 1 89 ? 26.128 11.846 -41.731 1.00 78.81 89 HIS A O 1
ATOM 743 N N . SER A 1 90 ? 26.542 9.670 -42.096 1.00 73.06 90 SER A N 1
ATOM 744 C CA . SER A 1 90 ? 27.823 9.605 -41.383 1.00 73.06 90 SER A CA 1
ATOM 745 C C . SER A 1 90 ? 29.033 9.747 -42.322 1.00 73.06 90 SER A C 1
ATOM 747 O O . SER A 1 90 ? 30.168 9.575 -41.875 1.00 73.06 90 SER A O 1
ATOM 749 N N . ARG A 1 91 ? 28.795 10.035 -43.606 1.00 51.66 91 ARG A N 1
ATOM 750 C CA . ARG A 1 91 ? 29.796 10.443 -44.598 1.00 51.66 91 ARG A CA 1
ATOM 751 C C . ARG A 1 91 ? 29.612 11.917 -44.916 1.00 51.66 91 ARG A C 1
ATOM 753 O O . ARG A 1 91 ? 30.650 12.577 -45.120 1.00 51.66 91 ARG A O 1
#